Protein AF-A0A0F9J5G2-F1 (afdb_monomer_lite)

Sequence (112 aa):
MESKVETTIDDTRASESATVTFQGRDYTAGGFQVDLVSGRMVAYVTRKGDQLILTTWAGQRIAGLYETGKTRGFYGAELVCYQTRHPVAGFYWHGRGLGEGMMLRLKKGRRA

Secondary structure (DSSP, 8-state):
----EEEEE-SSEEEEEEEEEETTEEEEEEEEEEETTTTEEEEEEEEETTEEEEE-TT--EEEEEEEEEEEE-GGG-EEEEEEESS-BTTEEEEEEESSTTSEEEEEEEEE-

Structure (mmCIF, N/CA/C/O backbone):
data_AF-A0A0F9J5G2-F1
#
_entry.id   AF-A0A0F9J5G2-F1
#
loop_
_atom_site.group_PDB
_atom_site.id
_atom_site.type_symbol
_atom_site.label_atom_id
_atom_site.label_alt_id
_atom_site.label_comp_id
_atom_site.label_asym_id
_atom_site.label_entity_id
_atom_site.label_seq_id
_atom_site.pdbx_PDB_ins_code
_atom_site.Cartn_x
_atom_site.Cartn_y
_atom_site.Cartn_z
_atom_site.occupancy
_atom_site.B_iso_or_equiv
_atom_site.auth_seq_id
_atom_site.auth_comp_id
_atom_site.auth_asym_id
_atom_site.auth_atom_id
_atom_site.pdbx_PDB_model_num
ATOM 1 N N . MET A 1 1 ? -0.336 25.394 -6.873 1.00 48.56 1 MET A N 1
ATOM 2 C CA . MET A 1 1 ? 0.852 24.589 -6.534 1.00 48.56 1 MET A CA 1
ATOM 3 C C . MET A 1 1 ? 0.936 23.498 -7.579 1.00 48.56 1 MET A C 1
ATOM 5 O O . MET A 1 1 ? 0.085 22.621 -7.584 1.00 48.56 1 MET A O 1
ATOM 9 N N . GLU A 1 2 ? 1.850 23.638 -8.533 1.00 48.16 2 GLU A N 1
ATOM 10 C CA . GLU A 1 2 ? 2.072 22.635 -9.575 1.00 48.16 2 GLU A CA 1
ATOM 11 C C . GLU A 1 2 ? 3.029 21.579 -9.022 1.00 48.16 2 GLU A C 1
ATOM 13 O O . GLU A 1 2 ? 4.111 21.911 -8.547 1.00 48.16 2 GLU A O 1
ATOM 18 N N . SER A 1 3 ? 2.616 20.316 -9.031 1.00 56.47 3 SER A N 1
ATOM 19 C CA . SER A 1 3 ? 3.478 19.191 -8.673 1.00 56.47 3 SER A CA 1
ATOM 20 C C . SER A 1 3 ? 3.792 18.402 -9.937 1.00 56.47 3 SER A C 1
ATOM 22 O O . SER A 1 3 ? 2.882 17.843 -10.553 1.00 56.47 3 SER A O 1
ATOM 24 N N . LYS A 1 4 ? 5.068 18.335 -10.324 1.00 65.94 4 LYS A N 1
ATOM 25 C CA . LYS A 1 4 ? 5.526 17.417 -11.372 1.00 65.94 4 LYS A CA 1
ATOM 26 C C . LYS A 1 4 ? 5.650 16.025 -10.755 1.00 65.94 4 LYS A C 1
ATOM 28 O O . LYS A 1 4 ? 6.466 15.830 -9.857 1.00 65.94 4 LYS A O 1
ATOM 33 N N . VAL A 1 5 ? 4.814 15.094 -11.206 1.00 71.94 5 VAL A N 1
ATOM 34 C CA . VAL A 1 5 ? 4.829 13.692 -10.771 1.00 71.94 5 VAL A CA 1
ATOM 35 C C . VAL A 1 5 ? 5.680 12.887 -11.750 1.00 71.94 5 VAL A C 1
ATOM 37 O O . VAL A 1 5 ? 5.420 12.896 -12.951 1.00 71.94 5 VAL A O 1
ATOM 40 N N . GLU A 1 6 ? 6.687 12.189 -11.239 1.00 78.38 6 GLU A N 1
ATOM 41 C CA . GLU A 1 6 ? 7.475 11.203 -11.975 1.00 78.38 6 GLU A CA 1
ATOM 42 C C . GLU A 1 6 ? 7.109 9.799 -11.501 1.00 78.38 6 GLU A C 1
ATOM 44 O O . GLU A 1 6 ? 6.977 9.538 -10.304 1.00 78.38 6 GLU A O 1
ATOM 49 N N . THR A 1 7 ? 6.926 8.892 -12.461 1.00 77.19 7 THR A N 1
ATOM 50 C CA . THR A 1 7 ? 6.707 7.470 -12.195 1.00 77.19 7 THR A CA 1
ATOM 51 C C . THR A 1 7 ? 7.850 6.676 -12.804 1.00 77.19 7 THR A C 1
ATOM 53 O O . THR A 1 7 ? 8.078 6.741 -14.010 1.00 77.19 7 THR A O 1
ATOM 56 N N . THR A 1 8 ? 8.539 5.904 -11.972 1.00 80.88 8 THR A N 1
ATOM 57 C CA . THR A 1 8 ? 9.596 4.978 -12.387 1.00 80.88 8 THR A CA 1
ATOM 58 C C . THR A 1 8 ? 9.053 3.563 -12.293 1.00 80.88 8 THR A C 1
ATOM 60 O O . THR A 1 8 ? 8.489 3.197 -11.263 1.00 80.88 8 THR A O 1
ATOM 63 N N . ILE A 1 9 ? 9.207 2.770 -13.353 1.00 83.38 9 ILE A N 1
ATOM 64 C CA . ILE A 1 9 ? 8.780 1.368 -13.398 1.00 83.38 9 ILE A CA 1
ATOM 65 C C . ILE A 1 9 ? 9.930 0.540 -13.973 1.00 83.38 9 ILE A C 1
ATOM 67 O O . ILE A 1 9 ? 10.419 0.840 -15.059 1.00 83.38 9 ILE A O 1
ATOM 71 N N . ASP A 1 10 ? 10.340 -0.491 -13.243 1.00 87.50 10 ASP A N 1
ATOM 72 C CA . ASP A 1 10 ? 11.244 -1.551 -13.683 1.00 87.50 10 ASP A CA 1
ATOM 73 C C . ASP A 1 10 ? 10.635 -2.933 -13.368 1.00 87.50 10 ASP A C 1
ATOM 75 O O . ASP A 1 10 ? 9.552 -3.031 -12.784 1.00 87.50 10 ASP A O 1
ATOM 79 N N . ASP A 1 11 ? 11.316 -4.015 -13.754 1.00 82.62 11 ASP A N 1
ATOM 80 C CA . ASP A 1 11 ? 10.820 -5.393 -13.596 1.00 82.62 11 ASP A CA 1
ATOM 81 C C . ASP A 1 11 ? 10.491 -5.773 -12.142 1.00 82.62 11 ASP A C 1
ATOM 83 O O . ASP A 1 11 ? 9.705 -6.685 -11.873 1.00 82.62 11 ASP A O 1
ATOM 87 N N . THR A 1 12 ? 11.115 -5.095 -11.181 1.00 86.00 12 THR A N 1
ATOM 88 C CA . THR A 1 12 ? 11.045 -5.418 -9.755 1.00 86.00 12 THR A CA 1
ATOM 89 C C . THR A 1 12 ? 10.488 -4.294 -8.895 1.00 86.00 12 THR A C 1
ATOM 91 O O . THR A 1 12 ? 10.217 -4.521 -7.710 1.00 86.00 12 THR A O 1
ATOM 94 N N . ARG A 1 13 ? 10.322 -3.090 -9.444 1.00 88.06 13 ARG A N 1
ATOM 95 C CA . ARG A 1 13 ? 9.943 -1.896 -8.697 1.00 88.06 13 ARG A CA 1
ATOM 96 C C . ARG A 1 13 ? 9.045 -0.980 -9.505 1.00 88.06 13 ARG A C 1
ATOM 98 O O . ARG A 1 13 ? 9.204 -0.804 -10.703 1.00 88.06 13 ARG A O 1
ATOM 105 N N . ALA A 1 14 ? 8.131 -0.331 -8.806 1.00 87.44 14 ALA A N 1
ATOM 106 C CA . ALA A 1 14 ? 7.399 0.811 -9.326 1.00 87.44 14 ALA A CA 1
ATOM 107 C C . ALA A 1 14 ? 7.360 1.887 -8.245 1.00 87.44 14 ALA A C 1
ATOM 109 O O . ALA A 1 14 ? 7.131 1.565 -7.082 1.00 87.44 14 ALA A O 1
ATOM 110 N N . SER A 1 15 ? 7.577 3.150 -8.584 1.00 86.81 15 SER A N 1
ATOM 111 C CA . SER A 1 15 ? 7.487 4.246 -7.620 1.00 86.81 15 SER A CA 1
ATOM 112 C C . SER A 1 15 ? 6.961 5.519 -8.254 1.00 86.81 15 SER A C 1
ATOM 114 O O . SER A 1 15 ? 7.324 5.844 -9.378 1.00 86.81 15 SER A O 1
ATOM 116 N N . GLU A 1 16 ? 6.156 6.251 -7.498 1.00 86.31 16 GLU A N 1
ATOM 117 C CA . GLU A 1 16 ? 5.671 7.588 -7.818 1.00 86.31 16 GLU A CA 1
ATOM 118 C C . GLU A 1 16 ? 6.326 8.577 -6.849 1.00 86.31 16 GLU A C 1
ATOM 120 O O . GLU A 1 16 ? 6.245 8.410 -5.627 1.00 86.31 16 GLU A O 1
ATOM 125 N N . SER A 1 17 ? 6.952 9.618 -7.385 1.00 84.56 17 SER A N 1
ATOM 126 C CA . SER A 1 17 ? 7.513 10.725 -6.611 1.00 84.56 17 SER A CA 1
ATOM 127 C C . SER A 1 17 ? 7.113 12.055 -7.224 1.00 84.56 17 SER A C 1
ATOM 129 O O . SER A 1 17 ? 7.040 12.179 -8.444 1.00 84.56 17 SER A O 1
ATOM 131 N N . ALA A 1 18 ? 6.886 13.063 -6.390 1.00 80.00 18 ALA A N 1
ATOM 132 C CA . ALA A 1 18 ? 6.629 14.421 -6.840 1.00 80.00 18 ALA A CA 1
ATOM 133 C C . ALA A 1 18 ? 7.603 15.402 -6.196 1.00 80.00 18 ALA A C 1
ATOM 135 O O . ALA A 1 18 ? 8.008 15.227 -5.045 1.00 80.00 18 ALA A O 1
ATOM 136 N N . THR A 1 19 ? 7.934 16.466 -6.920 1.00 83.88 19 THR A N 1
ATOM 137 C CA . THR A 1 19 ? 8.644 17.609 -6.340 1.00 83.88 19 THR A CA 1
ATOM 138 C C . THR A 1 19 ? 7.635 18.581 -5.740 1.00 83.88 19 THR A C 1
ATOM 140 O O . THR A 1 19 ? 6.690 19.003 -6.408 1.00 83.88 19 THR A O 1
ATOM 143 N N . VAL A 1 20 ? 7.832 18.924 -4.469 1.00 82.75 20 VAL A N 1
ATOM 144 C CA . VAL A 1 20 ? 7.037 19.896 -3.717 1.00 82.75 20 VAL A CA 1
ATOM 145 C C . VAL A 1 20 ? 7.939 21.048 -3.301 1.00 82.75 20 VAL A C 1
ATOM 147 O O . VAL A 1 20 ? 8.908 20.844 -2.571 1.00 82.75 20 VAL A O 1
ATOM 150 N N . THR A 1 21 ? 7.591 22.263 -3.715 1.00 85.31 21 THR A N 1
ATOM 151 C CA . THR A 1 21 ? 8.278 23.473 -3.263 1.00 85.31 21 THR A CA 1
ATOM 152 C C . THR A 1 21 ? 7.649 23.971 -1.964 1.00 85.31 21 THR A C 1
ATOM 154 O O . THR A 1 21 ? 6.472 24.332 -1.927 1.00 85.31 21 THR A O 1
ATOM 157 N N . PHE A 1 22 ? 8.435 24.025 -0.891 1.00 83.62 22 PHE A N 1
ATOM 158 C CA . PHE A 1 22 ? 8.035 24.587 0.397 1.00 83.62 22 PHE A CA 1
ATOM 159 C C . PHE A 1 22 ? 9.059 25.630 0.839 1.00 83.62 22 PHE A C 1
ATOM 161 O O . PHE A 1 22 ? 10.256 25.359 0.874 1.00 83.62 22 PHE A O 1
ATOM 168 N N . GLN A 1 23 ? 8.592 26.845 1.145 1.00 91.00 23 GLN A N 1
ATOM 169 C CA . GLN A 1 23 ? 9.449 27.977 1.536 1.00 91.00 23 GLN A CA 1
ATOM 170 C C . GLN A 1 23 ? 10.603 28.247 0.545 1.00 91.00 23 GLN A C 1
ATOM 172 O O . GLN A 1 23 ? 11.725 28.553 0.941 1.00 91.00 23 GLN A O 1
ATOM 177 N N . GLY A 1 24 ? 10.331 28.107 -0.758 1.00 88.88 24 GLY A N 1
ATOM 178 C CA . GLY A 1 24 ? 11.318 28.338 -1.818 1.00 88.88 24 GLY A CA 1
ATOM 179 C C . GLY A 1 24 ? 12.379 27.242 -1.963 1.00 88.88 24 GLY A C 1
ATOM 180 O O . GLY A 1 24 ? 13.366 27.455 -2.660 1.00 88.88 24 GLY A O 1
ATOM 181 N N . ARG A 1 25 ? 12.205 26.086 -1.310 1.00 89.12 25 ARG A N 1
ATOM 182 C CA . ARG A 1 25 ? 13.069 24.909 -1.466 1.00 89.12 25 ARG A CA 1
ATOM 183 C C . ARG A 1 25 ? 12.279 23.730 -2.005 1.00 89.12 25 ARG A C 1
ATOM 185 O O . ARG A 1 25 ? 11.145 23.506 -1.585 1.00 89.12 25 ARG A O 1
ATOM 192 N N . ASP A 1 26 ? 12.909 22.971 -2.888 1.00 88.56 26 ASP A N 1
ATOM 193 C CA . ASP A 1 26 ? 12.318 21.782 -3.487 1.00 88.56 26 ASP A CA 1
ATOM 194 C C . ASP A 1 26 ? 12.596 20.541 -2.640 1.00 88.56 26 ASP A C 1
ATOM 196 O O . ASP A 1 26 ? 13.728 20.277 -2.228 1.00 88.56 26 ASP A O 1
ATOM 200 N N . TYR A 1 27 ? 11.541 19.769 -2.397 1.00 82.88 27 TYR A N 1
ATOM 201 C CA . TYR A 1 27 ? 11.570 18.510 -1.668 1.00 82.88 27 TYR A CA 1
ATOM 202 C C . TYR A 1 27 ? 10.973 17.403 -2.527 1.00 82.88 27 TYR A C 1
ATOM 204 O O . TYR A 1 27 ? 9.940 17.590 -3.168 1.00 82.88 27 TYR A O 1
ATOM 212 N N . THR A 1 28 ? 11.578 16.219 -2.493 1.00 81.81 28 THR A N 1
ATOM 213 C CA . THR A 1 28 ? 10.981 15.021 -3.089 1.00 81.81 28 THR A CA 1
ATOM 214 C C . THR A 1 28 ? 9.996 14.402 -2.105 1.00 81.81 28 THR A C 1
ATOM 216 O O . THR A 1 28 ? 10.377 13.929 -1.035 1.00 81.81 28 THR A O 1
ATOM 219 N N . ALA A 1 29 ? 8.723 14.381 -2.478 1.00 77.50 29 ALA A N 1
ATOM 220 C CA . ALA A 1 29 ? 7.669 13.686 -1.764 1.00 77.50 29 ALA A CA 1
ATOM 221 C C . ALA A 1 29 ? 7.383 12.347 -2.462 1.00 77.50 29 ALA A C 1
ATOM 223 O O . ALA A 1 29 ? 7.046 12.306 -3.644 1.00 77.50 29 ALA A O 1
ATOM 224 N N . GLY A 1 30 ? 7.541 11.240 -1.736 1.00 75.75 30 GLY A N 1
ATOM 225 C CA . GLY A 1 30 ? 7.159 9.915 -2.226 1.00 75.75 30 GLY A CA 1
ATOM 226 C C . GLY A 1 30 ? 5.649 9.713 -2.116 1.00 75.75 30 GLY A C 1
ATOM 227 O O . GLY A 1 30 ? 5.082 9.970 -1.056 1.00 75.75 30 GLY A O 1
ATOM 228 N N . GLY A 1 31 ? 5.018 9.251 -3.195 1.00 79.75 31 GLY A N 1
ATOM 229 C CA . GLY A 1 31 ? 3.597 8.911 -3.224 1.00 79.75 31 GLY A CA 1
ATOM 230 C C . GLY A 1 31 ? 3.377 7.413 -3.043 1.00 79.75 31 GLY A C 1
ATOM 231 O O . GLY A 1 31 ? 2.968 6.935 -1.987 1.00 79.75 31 GLY A O 1
ATOM 232 N N . PHE A 1 32 ? 3.679 6.654 -4.088 1.00 87.56 32 PHE A N 1
ATOM 233 C CA . PHE A 1 32 ? 3.495 5.209 -4.147 1.00 87.56 32 PHE A CA 1
ATOM 234 C C . PHE A 1 32 ? 4.831 4.497 -4.352 1.00 87.56 32 PHE A C 1
ATOM 236 O O . PHE A 1 32 ? 5.733 5.019 -5.001 1.00 87.56 32 PHE A O 1
ATOM 243 N N . GLN A 1 33 ? 4.956 3.284 -3.819 1.00 92.06 33 GLN A N 1
ATOM 244 C CA . GLN A 1 33 ? 6.095 2.416 -4.090 1.00 92.06 33 GLN A CA 1
ATOM 245 C C . GLN A 1 33 ? 5.675 0.947 -4.056 1.00 92.06 33 GLN A C 1
ATOM 247 O O . GLN A 1 33 ? 4.939 0.529 -3.171 1.00 92.06 33 GLN A O 1
ATOM 252 N N . VAL A 1 34 ? 6.211 0.137 -4.958 1.00 92.06 34 VAL A N 1
ATOM 253 C CA . VAL A 1 34 ? 6.258 -1.324 -4.897 1.00 92.06 34 VAL A CA 1
ATOM 254 C C . VAL A 1 34 ? 7.700 -1.731 -5.112 1.00 92.06 34 VAL A C 1
ATOM 256 O O . VAL A 1 34 ? 8.335 -1.272 -6.051 1.00 92.06 34 VAL A O 1
ATOM 259 N N . ASP A 1 35 ? 8.214 -2.590 -4.243 1.00 93.69 35 ASP A N 1
ATOM 260 C CA . ASP A 1 35 ? 9.531 -3.196 -4.371 1.00 93.69 35 ASP A CA 1
ATOM 261 C C . ASP A 1 35 ? 9.421 -4.696 -4.086 1.00 93.69 35 ASP A C 1
ATOM 263 O O . ASP A 1 35 ? 9.204 -5.135 -2.950 1.00 93.69 35 ASP A O 1
ATOM 267 N N . LEU A 1 36 ? 9.545 -5.493 -5.146 1.00 92.31 36 LEU A N 1
ATOM 268 C CA . LEU A 1 36 ? 9.432 -6.948 -5.098 1.00 92.31 36 LEU A CA 1
ATOM 269 C C . LEU A 1 36 ? 10.636 -7.607 -4.425 1.00 92.31 36 LEU A C 1
ATOM 271 O O . LEU A 1 36 ? 10.470 -8.690 -3.844 1.00 92.31 36 LEU A O 1
ATOM 275 N N . VAL A 1 37 ? 11.801 -6.949 -4.468 1.00 92.19 37 VAL A N 1
ATOM 276 C CA . VAL A 1 37 ? 13.052 -7.419 -3.860 1.00 92.19 37 VAL A CA 1
ATOM 277 C C . VAL A 1 37 ? 12.961 -7.293 -2.347 1.00 92.19 37 VAL A C 1
ATOM 279 O O . VAL A 1 37 ? 13.126 -8.280 -1.635 1.00 92.19 37 VAL A O 1
ATOM 282 N N . SER A 1 38 ? 12.623 -6.102 -1.842 1.00 91.94 38 SER A N 1
ATOM 283 C CA . SER A 1 38 ? 12.462 -5.892 -0.395 1.00 91.94 38 SER A CA 1
ATOM 284 C C . SER A 1 38 ? 11.121 -6.396 0.151 1.00 91.94 38 SER A C 1
ATOM 286 O O . SER A 1 38 ? 10.944 -6.496 1.368 1.00 91.94 38 SER A O 1
ATOM 288 N N . GLY A 1 39 ? 10.172 -6.723 -0.731 1.00 94.81 39 GLY A N 1
ATOM 289 C CA . GLY A 1 39 ? 8.838 -7.185 -0.364 1.00 94.81 39 GLY A CA 1
ATOM 290 C C . GLY A 1 39 ? 8.016 -6.102 0.333 1.00 94.81 39 GLY A C 1
ATOM 291 O O . GLY A 1 39 ? 7.262 -6.405 1.262 1.00 94.81 39 GLY A O 1
ATOM 292 N N . ARG A 1 40 ? 8.182 -4.843 -0.085 1.00 95.25 40 ARG A N 1
ATOM 293 C CA . ARG A 1 40 ? 7.517 -3.677 0.507 1.00 95.25 40 ARG A CA 1
ATOM 294 C C . ARG A 1 40 ? 6.679 -2.946 -0.526 1.00 95.25 40 ARG A C 1
ATOM 296 O O . ARG A 1 40 ? 7.073 -2.810 -1.677 1.00 95.25 40 ARG A O 1
ATOM 303 N N . MET A 1 41 ? 5.531 -2.456 -0.084 1.00 94.50 41 MET A N 1
ATOM 304 C CA . MET A 1 41 ? 4.698 -1.548 -0.858 1.00 94.50 41 MET A CA 1
ATOM 305 C C . MET A 1 41 ? 4.251 -0.391 0.033 1.00 94.50 41 MET A C 1
ATOM 307 O O . MET A 1 41 ? 3.963 -0.580 1.216 1.00 94.50 41 MET A O 1
ATOM 311 N N . VAL A 1 42 ? 4.202 0.805 -0.536 1.00 94.25 42 VAL A N 1
ATOM 312 C CA . VAL A 1 42 ? 3.644 2.015 0.057 1.00 94.25 42 VAL A CA 1
ATOM 313 C C . VAL A 1 42 ? 2.523 2.493 -0.851 1.00 94.25 42 VAL A C 1
ATOM 315 O O . VAL A 1 42 ? 2.736 2.676 -2.045 1.00 94.25 42 VAL A O 1
ATOM 318 N N . ALA A 1 43 ? 1.326 2.641 -0.298 1.00 94.06 43 ALA A N 1
ATOM 319 C CA . ALA A 1 43 ? 0.139 3.077 -1.027 1.00 94.06 43 ALA A CA 1
ATOM 320 C C . ALA A 1 43 ? -0.870 3.698 -0.054 1.00 94.06 43 ALA A C 1
ATOM 322 O O . ALA A 1 43 ? -0.749 3.526 1.159 1.00 94.06 43 ALA A O 1
ATOM 323 N N . TYR A 1 44 ? -1.882 4.388 -0.568 1.00 93.31 44 TYR A N 1
ATOM 324 C CA . TYR A 1 44 ? -2.910 5.040 0.244 1.00 93.31 44 TYR A CA 1
ATOM 325 C C . TYR A 1 44 ? -4.177 4.198 0.301 1.00 93.31 44 TYR A C 1
ATOM 327 O O . TYR A 1 44 ? -4.560 3.586 -0.695 1.00 93.31 44 TYR A O 1
ATOM 335 N N . VAL A 1 45 ? -4.845 4.174 1.453 1.00 94.31 45 VAL A N 1
ATOM 336 C CA . VAL A 1 45 ? -6.187 3.588 1.570 1.00 94.31 45 VAL A CA 1
ATOM 337 C C . VAL A 1 45 ? -7.206 4.650 1.219 1.00 94.31 45 VAL A C 1
ATOM 339 O O . VAL A 1 45 ? -7.290 5.676 1.888 1.00 94.31 45 VAL A O 1
ATOM 342 N N . THR A 1 46 ? -8.029 4.371 0.219 1.00 94.31 46 THR A N 1
ATOM 343 C CA . THR A 1 46 ? -9.138 5.239 -0.167 1.00 94.31 46 THR A CA 1
ATOM 344 C C . THR A 1 46 ? -10.439 4.453 -0.101 1.00 94.31 46 THR A C 1
ATOM 346 O O . THR A 1 46 ? -10.513 3.327 -0.600 1.00 94.31 46 THR A O 1
ATOM 349 N N . ARG A 1 47 ? -11.482 5.056 0.474 1.00 91.94 47 ARG A N 1
ATOM 350 C CA . ARG A 1 47 ? -12.856 4.566 0.351 1.00 91.94 47 ARG A CA 1
ATOM 351 C C . ARG A 1 47 ? -13.565 5.300 -0.781 1.00 91.94 47 ARG A C 1
ATOM 353 O O . ARG A 1 47 ? -13.552 6.526 -0.844 1.00 91.94 47 ARG A O 1
ATOM 360 N N . LYS A 1 48 ? -14.171 4.538 -1.690 1.00 90.25 48 LYS A N 1
ATOM 361 C CA . LYS A 1 48 ? -15.057 5.043 -2.749 1.00 90.25 48 LYS A CA 1
ATOM 362 C C . LYS A 1 48 ? -16.391 4.308 -2.640 1.00 90.25 48 LYS A C 1
ATOM 364 O O . LYS A 1 48 ? -16.494 3.157 -3.065 1.00 90.25 48 LYS A O 1
ATOM 369 N N . GLY A 1 49 ? -17.386 4.954 -2.031 1.00 89.69 49 GLY A N 1
ATOM 370 C CA . GLY A 1 49 ? -18.628 4.286 -1.626 1.00 89.69 49 GLY A CA 1
ATOM 371 C C . GLY A 1 49 ? -18.329 3.142 -0.654 1.00 89.69 49 GLY A C 1
ATOM 372 O O . GLY A 1 49 ? -17.578 3.323 0.300 1.00 89.69 49 GLY A O 1
ATOM 373 N N . ASP A 1 50 ? -18.821 1.941 -0.947 1.00 89.31 50 ASP A N 1
ATOM 374 C CA . ASP A 1 50 ? -18.583 0.753 -0.111 1.00 89.31 50 ASP A CA 1
ATOM 375 C C . ASP A 1 50 ? -17.270 0.017 -0.432 1.00 89.31 50 ASP A C 1
ATOM 377 O O . ASP A 1 50 ? -16.961 -1.025 0.150 1.00 89.31 50 ASP A O 1
ATOM 381 N N . GLN A 1 51 ? -16.473 0.528 -1.377 1.00 92.12 51 GLN A N 1
ATOM 382 C CA . GLN A 1 51 ? -15.224 -0.107 -1.785 1.00 92.12 51 GLN A CA 1
ATOM 383 C C . GLN A 1 51 ? -14.018 0.517 -1.088 1.00 92.12 51 GLN A C 1
ATOM 385 O 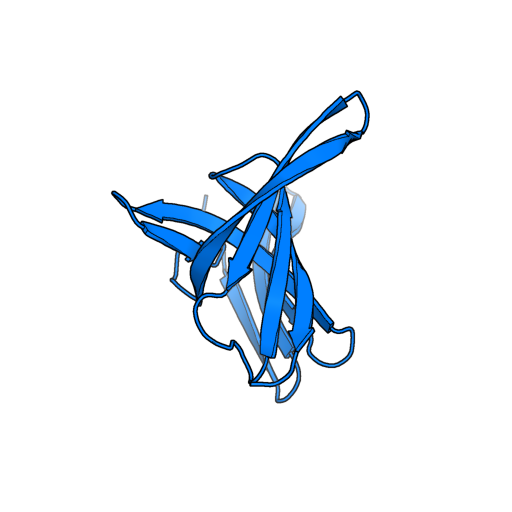O . GLN A 1 51 ? -13.753 1.710 -1.226 1.00 92.12 51 GLN A O 1
ATOM 390 N N . LEU A 1 52 ? -13.223 -0.331 -0.437 1.00 94.31 52 LEU A N 1
ATOM 391 C CA . LEU A 1 52 ? -11.868 -0.000 -0.009 1.00 94.31 52 LEU A CA 1
ATOM 392 C C . LEU A 1 52 ? -10.871 -0.379 -1.094 1.00 94.31 52 LEU A C 1
ATOM 394 O O . LEU A 1 52 ? -10.852 -1.517 -1.579 1.00 94.31 52 LEU A O 1
ATOM 398 N N . ILE A 1 53 ? -10.033 0.580 -1.466 1.00 95.75 53 ILE A N 1
ATOM 399 C CA . ILE A 1 53 ? -9.039 0.436 -2.522 1.00 95.75 53 ILE A CA 1
ATOM 400 C C . ILE A 1 53 ? -7.689 0.991 -2.071 1.00 95.75 53 ILE A C 1
ATOM 402 O O . ILE A 1 53 ? -7.617 1.945 -1.299 1.00 95.75 53 ILE A O 1
ATOM 406 N N . LEU A 1 54 ? -6.617 0.399 -2.588 1.00 94.00 54 LEU A N 1
ATOM 407 C CA . LEU A 1 54 ? -5.298 1.013 -2.608 1.00 94.00 54 LEU A CA 1
ATOM 408 C C . LEU A 1 54 ? -5.217 1.983 -3.772 1.00 94.00 54 LEU A C 1
ATOM 410 O O . LEU A 1 54 ? -5.584 1.629 -4.899 1.00 94.00 54 LEU A O 1
ATOM 414 N N . THR A 1 55 ? -4.700 3.173 -3.504 1.00 92.62 55 THR A N 1
ATOM 415 C CA . THR A 1 55 ? -4.457 4.194 -4.516 1.00 92.62 55 THR A CA 1
ATOM 416 C C . THR A 1 55 ? -3.038 4.735 -4.468 1.00 92.62 55 THR A C 1
ATOM 418 O O . THR A 1 55 ? -2.366 4.682 -3.435 1.00 92.62 55 THR A O 1
ATOM 421 N N . THR A 1 56 ? -2.597 5.262 -5.607 1.00 88.81 56 THR A N 1
ATOM 422 C CA . THR A 1 56 ? -1.432 6.146 -5.695 1.00 88.81 56 THR A CA 1
ATOM 423 C C . THR A 1 56 ? -1.738 7.488 -5.024 1.00 88.81 56 THR A C 1
ATOM 425 O O . THR A 1 56 ? -2.884 7.728 -4.618 1.00 88.81 56 THR A O 1
ATOM 428 N N . TRP A 1 57 ? -0.747 8.376 -4.908 1.00 83.56 57 TRP A N 1
ATOM 429 C CA . TRP A 1 57 ? -0.992 9.714 -4.363 1.00 83.56 57 TRP A CA 1
ATOM 430 C C . TRP A 1 57 ? -1.945 10.507 -5.264 1.00 83.56 57 TRP A C 1
ATOM 432 O O . TRP A 1 57 ? -2.911 11.092 -4.776 1.00 83.56 57 TRP A O 1
ATOM 442 N N . ALA A 1 58 ? -1.777 10.417 -6.586 1.00 82.12 58 ALA A N 1
ATOM 443 C CA . ALA A 1 58 ? -2.709 10.997 -7.555 1.00 82.12 58 ALA A CA 1
ATOM 444 C C . ALA A 1 58 ? -4.120 10.352 -7.556 1.00 82.12 58 ALA A C 1
ATOM 446 O O . ALA A 1 58 ? -4.977 10.727 -8.357 1.00 82.12 58 ALA A O 1
ATOM 447 N N . GLY A 1 59 ? -4.390 9.367 -6.690 1.00 85.12 59 GLY A N 1
ATOM 448 C CA . GLY A 1 59 ? -5.706 8.740 -6.543 1.00 85.12 59 GLY A CA 1
ATOM 449 C C . GLY A 1 59 ? -6.014 7.654 -7.579 1.00 85.12 59 GLY A C 1
ATOM 450 O O . GLY A 1 59 ? -7.156 7.178 -7.650 1.00 85.12 59 GLY A O 1
ATOM 451 N N . GLN A 1 60 ? -5.020 7.234 -8.369 1.00 88.62 60 GLN A N 1
ATOM 452 C CA . GLN A 1 60 ? -5.172 6.133 -9.319 1.00 88.62 60 GLN A CA 1
ATOM 453 C C . GLN A 1 60 ? -5.327 4.813 -8.567 1.00 88.62 60 GLN A C 1
ATOM 455 O O . GLN A 1 60 ? -4.666 4.577 -7.559 1.00 88.62 60 GLN A O 1
ATOM 460 N N . ARG A 1 61 ? -6.217 3.941 -9.044 1.00 92.25 61 ARG A N 1
ATOM 461 C CA . ARG A 1 61 ? -6.513 2.656 -8.400 1.00 92.25 61 ARG A CA 1
ATOM 462 C C . ARG A 1 61 ? -5.384 1.654 -8.646 1.00 92.25 61 ARG A C 1
ATOM 464 O O . ARG A 1 61 ? -5.049 1.386 -9.791 1.00 92.25 61 ARG A O 1
ATOM 471 N N . ILE A 1 62 ? -4.898 1.035 -7.572 1.00 91.44 62 ILE A N 1
ATOM 472 C CA . ILE A 1 62 ? -3.910 -0.053 -7.607 1.00 91.44 62 ILE A CA 1
ATOM 473 C C . ILE A 1 62 ? -4.614 -1.404 -7.440 1.00 91.44 62 ILE A C 1
ATOM 475 O O . ILE A 1 62 ? -4.544 -2.267 -8.308 1.00 91.44 62 ILE A O 1
ATOM 479 N N . ALA A 1 63 ? -5.325 -1.598 -6.326 1.00 94.81 63 ALA A N 1
ATOM 480 C CA . ALA A 1 63 ? -5.990 -2.863 -6.005 1.00 94.81 63 ALA A CA 1
ATOM 481 C C . ALA A 1 63 ? -7.174 -2.651 -5.057 1.00 94.81 63 ALA A C 1
ATOM 483 O O . ALA A 1 63 ? -7.223 -1.668 -4.328 1.00 94.81 63 ALA A O 1
ATOM 484 N N . GLY A 1 64 ? -8.124 -3.586 -5.033 1.00 95.94 64 GLY A N 1
ATOM 485 C CA . GLY A 1 64 ? -9.129 -3.632 -3.964 1.00 95.94 64 GLY A CA 1
ATOM 486 C C . GLY A 1 64 ? -8.530 -4.148 -2.654 1.00 95.94 64 GLY A C 1
ATOM 487 O O . GLY A 1 64 ? -7.565 -4.914 -2.686 1.00 95.94 64 GLY A O 1
ATOM 488 N N . LEU A 1 65 ? -9.134 -3.794 -1.519 1.00 95.81 65 LEU A N 1
ATOM 489 C CA . LEU A 1 65 ? -8.749 -4.259 -0.182 1.00 95.81 65 LEU A CA 1
ATOM 490 C C . LEU A 1 65 ? -9.871 -5.028 0.529 1.00 95.81 65 LEU A C 1
ATOM 492 O O . LEU A 1 65 ? -11.056 -4.722 0.375 1.00 95.81 65 LEU A O 1
ATOM 496 N N . TYR A 1 66 ? -9.481 -6.007 1.339 1.00 95.12 66 TYR A N 1
ATOM 497 C CA . TYR A 1 66 ? -10.278 -6.547 2.435 1.00 95.12 66 TYR A CA 1
ATOM 498 C C . TYR A 1 66 ? -9.801 -5.940 3.749 1.00 95.12 66 TYR A C 1
ATOM 500 O O . TYR A 1 66 ? -8.593 -5.889 3.986 1.00 95.12 66 TYR A O 1
ATOM 508 N N . GLU A 1 67 ? -10.740 -5.539 4.603 1.00 94.62 67 GLU A N 1
ATOM 509 C CA . GLU A 1 67 ? -10.475 -5.441 6.037 1.00 94.62 67 GLU A CA 1
ATOM 510 C C . GLU A 1 67 ? -10.471 -6.858 6.601 1.00 94.62 67 GLU A C 1
ATOM 512 O O . GLU A 1 67 ? -11.433 -7.606 6.434 1.00 94.62 67 GLU A O 1
ATOM 517 N N . THR A 1 68 ? -9.368 -7.250 7.226 1.00 94.94 68 THR A N 1
ATOM 518 C CA . THR A 1 68 ? -9.191 -8.606 7.763 1.00 94.94 68 THR A CA 1
ATOM 519 C C . THR A 1 68 ? -9.340 -8.662 9.279 1.00 94.94 68 THR A C 1
ATOM 521 O O . THR A 1 68 ? -9.316 -9.742 9.862 1.00 94.94 68 THR A O 1
ATOM 524 N N . GLY A 1 69 ? -9.497 -7.508 9.928 1.00 94.75 69 GLY A N 1
ATOM 525 C CA . GLY A 1 69 ? -9.682 -7.393 11.368 1.00 94.75 69 GLY A CA 1
ATOM 526 C C . GLY A 1 69 ? -9.038 -6.133 11.930 1.00 94.75 69 GLY A C 1
ATOM 527 O O . GLY A 1 69 ? -8.709 -5.196 11.200 1.00 94.75 69 GLY A O 1
ATOM 528 N N . LYS A 1 70 ? -8.843 -6.125 13.248 1.00 95.81 70 LYS A N 1
ATOM 529 C CA . LYS A 1 70 ? -8.271 -5.006 14.003 1.00 95.81 70 LYS A CA 1
ATOM 530 C C . LYS A 1 70 ? -7.174 -5.502 14.945 1.00 95.81 70 LYS A C 1
ATOM 532 O O . LYS A 1 70 ? -7.217 -6.632 15.422 1.00 95.81 70 LYS A O 1
ATOM 537 N N . THR A 1 71 ? -6.185 -4.659 15.214 1.00 94.94 71 THR A N 1
ATOM 538 C CA . THR A 1 71 ? -5.086 -4.912 16.162 1.00 94.94 71 THR A CA 1
ATOM 539 C C . THR A 1 71 ? -4.755 -3.637 16.928 1.00 94.94 71 THR A C 1
ATOM 541 O O . THR A 1 71 ? -5.157 -2.552 16.531 1.00 94.94 71 THR A O 1
ATOM 544 N N . ARG A 1 72 ? -3.983 -3.735 18.013 1.00 93.00 72 ARG A N 1
ATOM 545 C CA . ARG A 1 72 ? -3.457 -2.557 18.719 1.00 93.00 72 ARG A CA 1
ATOM 546 C C . ARG A 1 72 ? -2.085 -2.149 18.178 1.00 93.00 72 ARG A C 1
ATOM 548 O O . ARG A 1 72 ? -1.249 -3.001 17.871 1.00 93.00 72 ARG A O 1
ATOM 555 N N . GLY A 1 73 ? -1.892 -0.847 18.028 1.00 88.06 73 GLY A N 1
ATOM 556 C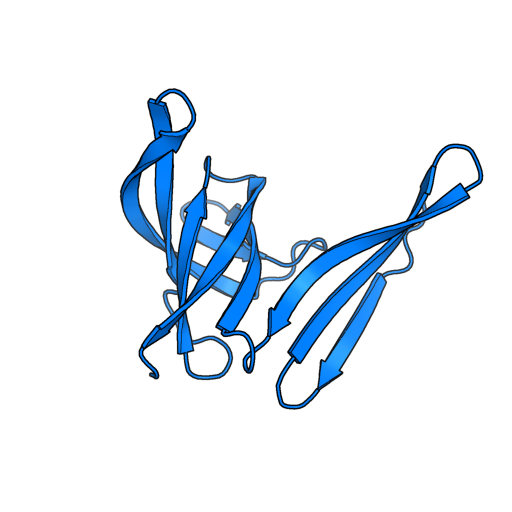 CA . GLY A 1 73 ? -0.647 -0.174 17.694 1.00 88.06 73 GLY A CA 1
ATOM 557 C C . GLY A 1 73 ? 0.023 0.435 18.925 1.00 88.06 73 GLY A C 1
ATOM 558 O O . GLY A 1 73 ? -0.287 0.093 20.068 1.00 88.06 73 GLY A O 1
ATOM 559 N N . PHE A 1 74 ? 0.960 1.350 18.682 1.00 86.12 74 PHE A N 1
ATOM 560 C CA . PHE A 1 74 ? 1.643 2.081 19.747 1.00 86.12 74 PHE A CA 1
ATOM 561 C C . PHE A 1 74 ? 0.656 2.981 20.510 1.00 86.12 74 PHE A C 1
ATOM 563 O O . PHE A 1 74 ? -0.322 3.452 19.931 1.00 86.12 74 PHE A O 1
ATOM 570 N N . TYR A 1 75 ? 0.875 3.163 21.816 1.00 89.12 75 TYR A N 1
ATOM 571 C CA . TYR A 1 75 ? -0.052 3.854 22.731 1.00 89.12 75 TYR A CA 1
ATOM 572 C C . TYR A 1 75 ? -1.496 3.316 22.740 1.00 89.12 75 TYR A C 1
ATOM 574 O O . TYR A 1 75 ? -2.425 4.025 23.112 1.00 89.12 75 TYR A O 1
ATOM 582 N N . GLY A 1 76 ? -1.709 2.060 22.336 1.00 89.44 76 GLY A N 1
ATOM 583 C CA . GLY A 1 76 ? -3.037 1.443 22.342 1.00 89.44 76 GLY A CA 1
ATOM 584 C C . GLY A 1 76 ? -3.950 1.876 21.193 1.00 89.44 76 GLY A C 1
ATOM 585 O O . GLY A 1 76 ? -5.119 1.499 21.202 1.00 89.44 76 GLY A O 1
ATOM 586 N N . ALA A 1 77 ? -3.436 2.606 20.196 1.00 90.75 77 ALA A N 1
ATOM 587 C CA . ALA A 1 77 ? -4.214 3.003 19.025 1.00 90.75 77 ALA A CA 1
ATOM 588 C C . ALA A 1 77 ? -4.774 1.776 18.290 1.00 90.75 77 ALA A C 1
ATOM 590 O O . ALA A 1 77 ? -4.040 0.825 18.014 1.00 90.75 77 ALA A O 1
ATOM 591 N N . GLU A 1 78 ? -6.061 1.784 17.954 1.00 94.50 78 GLU A N 1
ATOM 592 C CA . GLU A 1 78 ? -6.649 0.733 17.129 1.00 94.50 78 GLU A CA 1
ATOM 593 C C . GLU A 1 78 ? -6.154 0.869 15.683 1.00 94.50 78 GLU A C 1
ATOM 595 O O . GLU A 1 78 ? -6.204 1.942 15.086 1.00 94.50 78 GLU A O 1
ATOM 600 N N . LEU A 1 79 ? -5.647 -0.226 15.126 1.00 95.00 79 LEU A N 1
ATOM 601 C CA . LEU A 1 79 ? -5.195 -0.325 13.747 1.00 95.00 79 LEU A CA 1
ATOM 602 C C . LEU A 1 79 ? -6.088 -1.309 13.002 1.00 95.00 79 LEU A C 1
ATOM 604 O O . LEU A 1 79 ? -6.297 -2.434 13.456 1.00 95.00 79 LEU A O 1
ATOM 608 N N . VAL A 1 80 ? -6.542 -0.912 11.823 1.00 95.56 80 VAL A N 1
ATOM 609 C CA . VAL A 1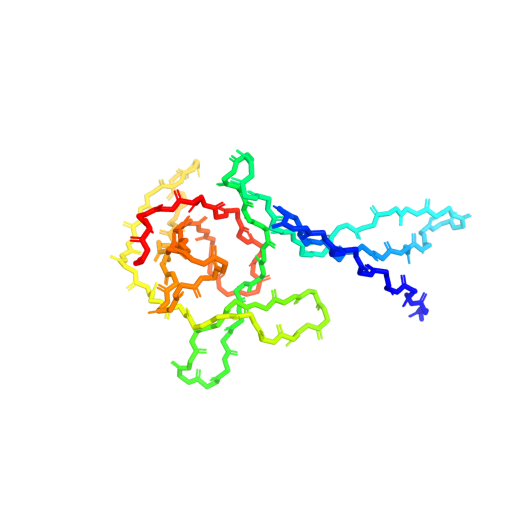 80 ? -7.266 -1.781 10.898 1.00 95.56 80 VAL A CA 1
ATOM 610 C C . VAL A 1 80 ? -6.252 -2.583 10.088 1.00 95.56 80 VAL A C 1
ATOM 612 O O . VAL A 1 80 ? -5.266 -2.030 9.593 1.00 95.56 80 VAL A O 1
ATOM 615 N N . CYS A 1 81 ? -6.474 -3.890 9.983 1.00 95.81 81 CYS A N 1
ATOM 616 C CA . CYS A 1 81 ? -5.670 -4.806 9.185 1.00 95.81 81 CYS A CA 1
ATOM 617 C C . CYS A 1 81 ? -6.270 -4.942 7.785 1.00 95.81 81 CYS A C 1
ATOM 619 O O . CYS A 1 81 ? -7.478 -5.115 7.633 1.00 95.81 81 CYS A O 1
ATOM 621 N N . TYR A 1 82 ? -5.411 -4.913 6.770 1.00 96.56 82 TYR A N 1
ATOM 622 C CA . TYR A 1 82 ? -5.803 -4.948 5.368 1.00 96.56 82 TYR A CA 1
ATOM 623 C C . TYR A 1 82 ? -5.065 -6.038 4.599 1.00 96.56 82 TYR A C 1
ATOM 625 O O . TYR A 1 82 ? -3.898 -6.328 4.878 1.00 96.56 82 TYR A O 1
ATOM 633 N N . GLN A 1 83 ? -5.724 -6.573 3.573 1.00 96.56 83 GLN A N 1
ATOM 634 C CA . GLN A 1 83 ? -5.121 -7.436 2.559 1.00 96.56 83 GLN A CA 1
ATOM 635 C C . GLN A 1 83 ? -5.631 -7.065 1.162 1.00 96.56 83 GLN A C 1
ATOM 637 O O . GLN A 1 83 ? -6.804 -6.733 1.002 1.00 96.56 83 GLN A O 1
ATOM 642 N N . THR A 1 84 ? -4.790 -7.149 0.130 1.00 97.38 84 THR A N 1
ATOM 643 C CA . THR A 1 84 ? -5.252 -6.962 -1.253 1.00 97.38 84 THR A CA 1
ATOM 644 C C . THR A 1 84 ? -6.229 -8.062 -1.669 1.00 97.38 84 THR A C 1
ATOM 646 O O . THR A 1 84 ? -5.994 -9.244 -1.424 1.00 97.38 84 THR A O 1
ATOM 649 N N . ARG A 1 85 ? -7.328 -7.682 -2.333 1.00 95.75 85 ARG A N 1
ATOM 650 C CA . ARG A 1 85 ? -8.319 -8.628 -2.881 1.00 95.75 85 ARG A CA 1
ATOM 651 C C . ARG A 1 85 ? -7.761 -9.435 -4.044 1.00 95.75 85 ARG A C 1
ATOM 653 O O . AR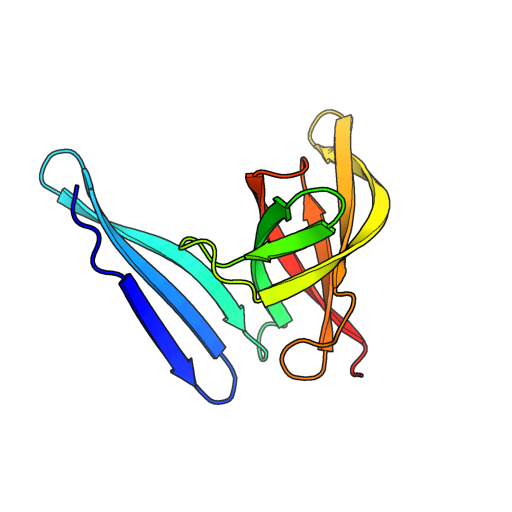G A 1 85 ? -8.100 -10.601 -4.202 1.00 95.75 85 ARG A O 1
ATOM 660 N N . HIS A 1 86 ? -6.907 -8.798 -4.840 1.00 93.75 86 HIS A N 1
ATOM 661 C CA . HIS A 1 86 ? -6.241 -9.402 -5.984 1.00 93.75 86 HIS A CA 1
ATOM 662 C C . HIS A 1 86 ? -4.721 -9.265 -5.840 1.00 93.75 86 HIS A C 1
ATOM 664 O O . HIS A 1 86 ? -4.250 -8.362 -5.134 1.00 93.75 86 HIS A O 1
ATOM 670 N N . PRO A 1 87 ? -3.945 -10.149 -6.482 1.00 93.69 87 PRO A N 1
ATOM 671 C CA . PRO A 1 87 ? -2.497 -10.046 -6.481 1.00 93.69 87 PRO A CA 1
ATOM 672 C C . PRO A 1 87 ? -2.035 -8.779 -7.205 1.00 93.69 87 PRO A C 1
ATOM 674 O O . PRO A 1 87 ? -2.569 -8.428 -8.253 1.00 93.69 87 PRO A O 1
ATOM 677 N N . VAL A 1 88 ? -1.005 -8.125 -6.675 1.00 92.56 88 VAL A N 1
ATOM 678 C CA . VAL A 1 88 ? -0.275 -7.047 -7.355 1.00 92.56 88 VAL A CA 1
ATOM 679 C C . VAL A 1 88 ? 1.131 -7.556 -7.606 1.00 92.56 88 VAL A C 1
ATOM 681 O O . VAL A 1 88 ? 1.786 -8.026 -6.672 1.00 92.56 88 VAL A O 1
ATOM 684 N N . ALA A 1 89 ? 1.562 -7.518 -8.869 1.00 91.38 89 ALA A N 1
ATOM 685 C CA . ALA A 1 89 ? 2.835 -8.090 -9.307 1.00 91.38 89 ALA A CA 1
ATOM 686 C C . ALA A 1 89 ? 3.033 -9.554 -8.843 1.00 91.38 89 ALA A C 1
ATOM 688 O O . ALA A 1 89 ? 4.113 -9.954 -8.419 1.00 91.38 89 ALA A O 1
ATOM 689 N N . GLY A 1 90 ? 1.958 -10.354 -8.879 1.00 93.94 90 GLY A N 1
ATOM 690 C CA . GLY A 1 90 ? 1.978 -11.784 -8.543 1.00 93.94 90 GLY A CA 1
ATOM 691 C C . GLY A 1 90 ? 1.885 -12.132 -7.051 1.00 93.94 90 GLY A C 1
ATOM 692 O O . GLY A 1 90 ? 1.930 -13.312 -6.704 1.00 93.94 90 GLY A O 1
ATOM 693 N N . PHE A 1 91 ? 1.726 -11.150 -6.158 1.00 96.44 91 PHE A N 1
ATO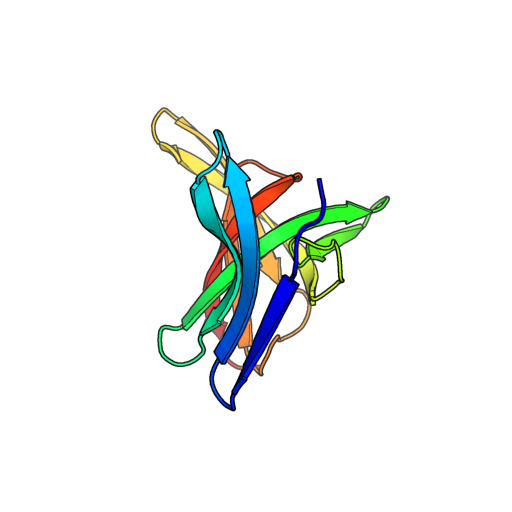M 694 C CA . PHE A 1 91 ? 1.640 -11.391 -4.712 1.00 96.44 91 PHE A CA 1
ATOM 695 C C . PHE A 1 91 ? 0.410 -10.745 -4.090 1.00 96.44 91 PHE A C 1
ATOM 697 O O . PHE A 1 91 ? -0.019 -9.667 -4.498 1.00 96.44 91 PHE A O 1
ATOM 704 N N . TYR A 1 92 ? -0.125 -11.377 -3.049 1.00 96.50 92 TYR A N 1
ATOM 705 C CA . TYR A 1 92 ? -1.030 -10.695 -2.129 1.00 96.50 92 TYR A CA 1
ATOM 706 C C . TYR A 1 92 ? -0.222 -9.819 -1.177 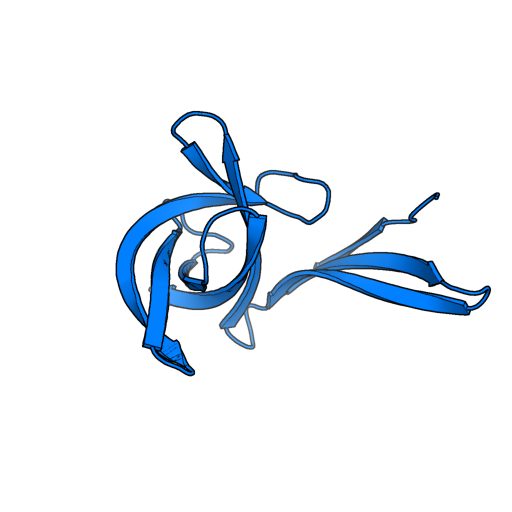1.00 96.50 92 TYR A C 1
ATOM 708 O O . TYR A 1 92 ? 0.855 -10.212 -0.731 1.00 96.50 92 TYR A O 1
ATOM 716 N N . TRP A 1 93 ? -0.754 -8.656 -0.824 1.00 97.44 93 TRP A N 1
ATOM 717 C CA . TRP A 1 93 ? -0.086 -7.706 0.063 1.00 97.44 93 TRP A CA 1
ATOM 718 C C . TRP A 1 93 ? -0.934 -7.469 1.299 1.00 97.44 93 TRP A C 1
ATOM 720 O O . TRP A 1 93 ? -2.159 -7.444 1.205 1.00 97.44 93 TRP A O 1
ATOM 730 N N . HIS A 1 94 ? -0.295 -7.317 2.456 1.00 96.81 94 HIS A N 1
ATOM 731 C CA . HIS A 1 94 ? -0.984 -7.139 3.733 1.00 96.81 94 HIS A CA 1
ATOM 732 C C . HIS A 1 94 ? -0.321 -6.057 4.576 1.00 96.81 94 HIS A C 1
ATOM 734 O O . HIS A 1 94 ? 0.884 -5.830 4.491 1.00 96.81 94 HIS A O 1
ATOM 740 N N . GLY A 1 95 ? -1.093 -5.389 5.418 1.00 95.44 95 GLY A N 1
ATOM 741 C CA . GLY A 1 95 ? -0.575 -4.347 6.295 1.00 95.44 95 GLY A CA 1
ATOM 742 C C . GLY A 1 95 ? -1.621 -3.878 7.283 1.00 95.44 95 GLY A C 1
ATOM 743 O O . GLY A 1 95 ? -2.700 -4.454 7.385 1.00 95.44 95 GLY A O 1
ATOM 744 N N . ARG A 1 96 ? -1.282 -2.840 8.040 1.00 95.06 96 ARG A N 1
ATOM 745 C CA . ARG A 1 96 ? -2.175 -2.257 9.038 1.00 95.06 96 ARG A CA 1
ATOM 746 C C . ARG A 1 96 ? -1.935 -0.764 9.178 1.00 95.06 96 ARG A C 1
ATOM 748 O O . ARG A 1 96 ? -0.801 -0.316 9.010 1.00 95.06 96 ARG A O 1
ATOM 755 N N . GLY A 1 97 ? -2.981 -0.021 9.508 1.00 93.56 97 GLY A N 1
ATOM 756 C CA . GLY A 1 97 ? -2.921 1.431 9.654 1.00 93.56 97 GLY A CA 1
ATOM 757 C C . GLY A 1 97 ? -4.147 1.994 10.355 1.00 93.56 97 GLY A C 1
ATOM 758 O O . GLY A 1 97 ? -5.003 1.245 10.814 1.00 93.56 97 GLY A O 1
ATOM 759 N N . LEU A 1 98 ? -4.216 3.319 10.436 1.00 92.19 98 LEU A N 1
ATOM 760 C CA . LEU A 1 98 ? -5.247 4.038 11.191 1.00 92.19 98 LEU A CA 1
ATOM 761 C C . LEU A 1 98 ? -6.582 4.205 10.445 1.00 92.19 98 LEU A C 1
ATOM 763 O O . LEU A 1 98 ? -7.486 4.833 10.980 1.00 92.19 98 LEU A O 1
ATOM 767 N N . GLY A 1 99 ? -6.724 3.655 9.237 1.00 88.56 99 GLY A N 1
ATOM 768 C CA . GLY A 1 99 ? -7.959 3.770 8.460 1.00 88.56 99 GLY A CA 1
ATOM 769 C C . GLY A 1 99 ? -7.743 4.332 7.061 1.00 88.56 99 GLY A C 1
ATOM 770 O O . GLY A 1 99 ? -6.631 4.329 6.530 1.00 88.56 99 GLY A O 1
ATOM 771 N N . GLU A 1 100 ? -8.836 4.809 6.480 1.00 88.19 100 GLU A N 1
ATOM 772 C CA . GLU A 1 100 ? -8.872 5.523 5.205 1.00 88.19 100 GLU A CA 1
ATOM 773 C C . GLU A 1 100 ? -8.156 6.870 5.264 1.00 88.19 100 GLU A C 1
ATOM 775 O O . GLU A 1 100 ? -7.998 7.467 6.326 1.00 88.19 100 GLU A O 1
ATOM 780 N N . GLY A 1 101 ? -7.699 7.348 4.106 1.00 85.69 101 GLY A N 1
ATOM 781 C CA . GLY A 1 101 ? -6.919 8.580 3.982 1.00 85.69 101 GLY A CA 1
ATOM 782 C C . GLY A 1 101 ? -5.469 8.436 4.447 1.00 85.69 101 GLY A C 1
ATOM 783 O O . GLY A 1 101 ? -4.666 9.344 4.249 1.00 85.69 101 GLY A O 1
ATOM 784 N N . MET A 1 102 ? -5.105 7.288 5.022 1.00 86.94 102 MET A N 1
ATOM 785 C CA . MET A 1 102 ? -3.768 7.041 5.541 1.00 86.94 102 MET A CA 1
ATOM 786 C C . MET A 1 102 ? -2.901 6.286 4.540 1.00 86.94 102 MET A C 1
ATOM 788 O O . MET A 1 102 ? -3.348 5.388 3.818 1.00 86.94 102 MET A O 1
ATOM 792 N N . MET A 1 103 ? -1.615 6.622 4.556 1.00 90.81 103 MET A N 1
ATOM 793 C CA . MET A 1 103 ? -0.584 5.842 3.890 1.00 90.81 103 MET A CA 1
ATOM 794 C C . MET A 1 103 ? -0.382 4.516 4.634 1.00 90.81 103 MET A C 1
ATOM 796 O O . MET A 1 103 ? -0.145 4.488 5.845 1.00 90.81 103 MET A O 1
ATOM 800 N N . LEU A 1 104 ? -0.420 3.409 3.900 1.00 93.25 104 LEU A N 1
ATOM 801 C CA . LEU A 1 104 ? -0.086 2.081 4.388 1.00 93.25 104 LEU A CA 1
ATOM 802 C C . LEU A 1 104 ? 1.295 1.652 3.925 1.00 93.25 104 LEU A C 1
ATOM 804 O O . LEU A 1 104 ? 1.659 1.780 2.759 1.00 93.25 104 LEU A O 1
ATOM 808 N N . ARG A 1 105 ? 2.019 1.025 4.853 1.00 93.88 105 ARG A N 1
ATOM 809 C CA . ARG A 1 105 ? 3.190 0.205 4.551 1.00 93.88 105 ARG A CA 1
ATOM 810 C C . ARG A 1 105 ? 2.755 -1.253 4.538 1.00 93.88 105 ARG A C 1
ATOM 812 O O . ARG A 1 105 ? 2.461 -1.833 5.584 1.00 93.88 105 ARG A O 1
ATOM 819 N N . LEU A 1 106 ? 2.693 -1.820 3.346 1.00 95.94 106 LEU A N 1
ATOM 820 C CA . LEU A 1 106 ? 2.282 -3.189 3.088 1.00 95.94 106 LEU A CA 1
ATOM 821 C C . LEU A 1 106 ? 3.514 -4.083 2.933 1.00 95.94 106 LEU A C 1
ATOM 823 O O . LEU A 1 106 ? 4.563 -3.668 2.433 1.00 95.94 106 LEU A O 1
ATOM 827 N N . LYS A 1 107 ? 3.365 -5.334 3.353 1.00 97.25 107 LYS A N 1
ATOM 828 C CA . LYS A 1 107 ? 4.352 -6.395 3.194 1.00 97.25 107 LYS A CA 1
ATOM 829 C C . LYS A 1 107 ? 3.871 -7.403 2.163 1.00 97.25 107 LYS A C 1
ATOM 831 O O . LYS A 1 107 ? 2.681 -7.727 2.094 1.00 97.25 107 LYS A O 1
ATOM 836 N N . LYS A 1 108 ? 4.822 -7.916 1.386 1.00 96.50 108 LYS A N 1
ATOM 837 C CA . LYS A 1 108 ? 4.605 -9.013 0.446 1.00 96.50 108 LYS A CA 1
ATOM 838 C C . LYS A 1 108 ? 4.172 -10.259 1.219 1.00 96.50 108 LYS A C 1
ATOM 840 O O . LYS A 1 108 ? 4.829 -10.665 2.174 1.00 96.50 108 LYS A O 1
ATOM 845 N N . GLY A 1 109 ? 3.031 -10.816 0.842 1.00 92.94 109 GLY A N 1
ATOM 846 C CA . GLY A 1 109 ? 2.486 -12.058 1.376 1.00 92.94 109 GLY A CA 1
ATOM 847 C C . GLY A 1 109 ? 2.721 -13.228 0.426 1.00 92.94 109 GLY A C 1
ATOM 848 O O . GLY A 1 109 ? 3.716 -13.275 -0.299 1.00 92.94 109 GLY A O 1
ATOM 849 N N . ARG A 1 110 ? 1.785 -14.184 0.433 1.00 88.94 110 ARG A N 1
ATOM 850 C CA . ARG A 1 110 ? 1.850 -15.372 -0.426 1.00 88.94 110 ARG A CA 1
ATOM 851 C C . ARG A 1 110 ? 1.856 -14.998 -1.912 1.00 88.94 110 ARG A C 1
ATOM 853 O O . ARG A 1 110 ? 1.184 -14.043 -2.322 1.00 88.94 110 ARG A O 1
ATOM 860 N N . ARG A 1 111 ? 2.579 -15.792 -2.703 1.00 89.69 111 ARG A N 1
ATOM 861 C CA . ARG A 1 111 ? 2.468 -15.781 -4.164 1.00 89.69 111 ARG A CA 1
ATOM 862 C C . ARG A 1 111 ? 1.080 -16.295 -4.554 1.00 89.69 111 ARG A C 1
ATOM 864 O O . ARG A 1 111 ? 0.545 -17.169 -3.868 1.00 89.69 111 ARG A O 1
ATOM 871 N N . ALA A 1 112 ? 0.491 -15.668 -5.563 1.00 83.44 112 ALA A N 1
ATOM 872 C CA . ALA A 1 112 ? -0.783 -16.086 -6.130 1.00 83.44 112 ALA A CA 1
ATOM 873 C C . ALA A 1 112 ? -0.630 -17.281 -7.069 1.00 83.44 112 ALA A C 1
ATOM 875 O O . ALA A 1 112 ? 0.478 -17.433 -7.635 1.00 83.44 112 ALA A O 1
#

Foldseek 3Di:
DDWDWDWDDDLFKIWIWTWDQDPNDTDIDTWWMGGNPQQKIKFFWADDPPWTFTATNVRHGQFTKDFPAWDADPPRQIKTKIWGPDDGSQFIWIFIDNDHPDMTIIGTDDGD

Organism: NCBI:txid412755

Radius of gyration: 14.83 Å; chains: 1; bounding box: 32×44×36 Å

pLDDT: mean 89.02, std 8.62, range [48.16, 97.44]